Protein AF-A0A507QK54-F1 (afdb_monomer)

InterPro domains:
  IPR027417 P-loop containing nucleoside triphosphate hydrolase [G3DSA:3.40.50.300] (6-66)
  IPR027417 P-loop containing nucleoside triphosphate hydrolase [SSF52540] (8-54)

Sequence (138 aa):
MTATFAPQGREVSAEEASHWAAKSNIPVAVEVSALTGEGVEELFTRLARIILTKIELGEIDPDDPQSGIQYGDGGLYGHGTSDASSTRSGFGFDDDNAVQLQRRNSRRGTTNWKSGMREWEDVFGLSGSQQRRNRGCC

Structure (mmCIF, N/CA/C/O backbone):
data_AF-A0A507QK54-F1
#
_entry.id   AF-A0A507QK54-F1
#
loop_
_atom_site.group_PDB
_atom_site.id
_atom_site.type_symbol
_atom_site.label_atom_id
_atom_site.label_alt_id
_atom_site.label_comp_id
_atom_site.label_asym_id
_atom_site.label_entity_id
_atom_site.label_seq_id
_atom_site.pdbx_PDB_ins_code
_atom_site.Cartn_x
_atom_site.Cartn_y
_atom_site.Cartn_z
_atom_site.occupancy
_atom_site.B_iso_or_equiv
_atom_site.auth_seq_id
_atom_site.auth_comp_id
_atom_site.auth_asym_id
_atom_site.auth_atom_id
_atom_site.pdbx_PDB_model_num
ATOM 1 N N . MET A 1 1 ? 0.915 -10.214 24.232 1.00 54.84 1 MET A N 1
ATOM 2 C CA . MET A 1 1 ? 0.624 -9.225 23.174 1.00 54.84 1 MET A CA 1
ATOM 3 C C . MET A 1 1 ? 0.084 -7.980 23.848 1.00 54.84 1 MET A C 1
ATOM 5 O O . MET A 1 1 ? -0.857 -8.103 24.618 1.00 54.84 1 MET A O 1
ATOM 9 N N . THR A 1 2 ? 0.710 -6.824 23.643 1.00 67.69 2 THR A N 1
ATOM 10 C CA . THR A 1 2 ? 0.281 -5.546 24.232 1.00 67.69 2 THR A CA 1
ATOM 11 C C . THR A 1 2 ? -0.133 -4.615 23.101 1.00 67.69 2 THR A C 1
ATOM 13 O O . THR A 1 2 ? 0.717 -4.204 22.317 1.00 67.69 2 THR A O 1
ATOM 16 N N . ALA A 1 3 ? -1.427 -4.318 22.994 1.00 76.50 3 ALA A N 1
ATOM 17 C CA . ALA A 1 3 ? -1.926 -3.264 22.117 1.00 76.50 3 ALA A CA 1
ATOM 18 C C . ALA A 1 3 ? -1.968 -1.941 22.887 1.00 76.50 3 ALA A C 1
ATOM 20 O O . ALA A 1 3 ? -2.249 -1.927 24.088 1.00 76.50 3 ALA A O 1
ATOM 21 N N . THR A 1 4 ? -1.689 -0.835 22.207 1.00 76.75 4 THR A N 1
ATOM 22 C CA . THR A 1 4 ? -1.914 0.502 22.755 1.00 76.75 4 THR A CA 1
ATOM 23 C C . THR A 1 4 ? -3.407 0.822 22.691 1.00 76.75 4 THR A C 1
ATOM 25 O O . THR A 1 4 ? -4.071 0.556 21.691 1.00 76.75 4 THR A O 1
ATOM 28 N N . PHE A 1 5 ? -3.955 1.357 23.781 1.00 77.62 5 PHE A N 1
ATOM 29 C CA . PHE A 1 5 ? -5.353 1.777 23.861 1.00 77.62 5 PHE A CA 1
ATOM 30 C C . PHE A 1 5 ? -5.422 3.301 23.803 1.00 77.62 5 PHE A C 1
ATOM 32 O O . PHE A 1 5 ? -4.761 3.971 24.596 1.00 77.62 5 PHE A O 1
ATOM 39 N N . ALA A 1 6 ? -6.218 3.842 22.881 1.00 80.50 6 ALA A N 1
ATOM 40 C CA . ALA A 1 6 ? -6.479 5.273 22.797 1.00 80.50 6 ALA A CA 1
ATOM 41 C C . ALA A 1 6 ? -7.679 5.622 23.700 1.00 80.50 6 ALA A C 1
ATOM 43 O O . ALA A 1 6 ? -8.806 5.238 23.378 1.00 80.50 6 ALA A O 1
ATOM 44 N N . PRO A 1 7 ? -7.486 6.333 24.829 1.00 79.31 7 PRO A N 1
ATOM 45 C CA . PRO A 1 7 ? -8.561 6.605 25.787 1.00 79.31 7 PRO A CA 1
ATOM 46 C C . PRO A 1 7 ? -9.683 7.484 25.220 1.00 79.31 7 PRO A C 1
ATOM 48 O O . PRO A 1 7 ? -10.801 7.443 25.724 1.00 79.31 7 PRO A O 1
ATOM 51 N N . GLN A 1 8 ? -9.393 8.266 24.178 1.00 85.56 8 GLN A N 1
ATOM 52 C CA . GLN A 1 8 ? -10.330 9.179 23.514 1.00 85.56 8 GLN A CA 1
ATOM 53 C C . GLN A 1 8 ? -10.888 8.594 22.203 1.00 85.56 8 GLN A C 1
ATOM 55 O O . GLN A 1 8 ? -11.665 9.248 21.513 1.00 85.56 8 GLN A O 1
ATOM 60 N N . GLY A 1 9 ? -10.544 7.342 21.877 1.00 87.19 9 GLY A N 1
ATOM 61 C CA . GLY A 1 9 ? -10.961 6.687 20.642 1.00 87.19 9 GLY A CA 1
ATOM 62 C C . GLY A 1 9 ? -10.167 7.155 19.420 1.00 87.19 9 GLY A C 1
ATOM 63 O O . GLY A 1 9 ? -8.971 7.415 19.502 1.00 87.19 9 GLY A O 1
ATOM 64 N N . ARG A 1 10 ? -10.824 7.188 18.256 1.00 90.12 10 ARG A N 1
ATOM 65 C CA . ARG A 1 10 ? -10.209 7.568 16.978 1.00 90.12 10 ARG A CA 1
ATOM 66 C C . ARG A 1 10 ? -10.001 9.084 16.925 1.00 90.12 10 ARG A C 1
ATOM 68 O O . ARG A 1 10 ? -10.975 9.828 16.915 1.00 90.12 10 ARG A O 1
ATOM 75 N N . GLU A 1 11 ? -8.747 9.509 16.816 1.00 92.88 11 GLU A N 1
ATOM 76 C CA . GLU A 1 11 ? -8.374 10.929 16.714 1.00 92.88 11 GLU A CA 1
ATOM 77 C C . GLU A 1 11 ? -8.220 11.412 15.263 1.00 92.88 11 GLU A C 1
ATOM 79 O O . GLU A 1 11 ? -8.402 12.594 14.993 1.00 92.88 11 GLU A O 1
ATOM 84 N N . VAL A 1 12 ? -7.930 10.502 14.325 1.00 94.50 12 VAL A N 1
ATOM 85 C CA . VAL A 1 12 ? -7.703 10.818 12.904 1.00 94.50 12 VAL A CA 1
ATOM 86 C C . VAL A 1 12 ? -8.776 10.163 12.041 1.00 94.50 12 VAL A C 1
ATOM 88 O O . VAL A 1 12 ? -9.072 8.970 12.174 1.00 94.50 12 VAL A O 1
ATOM 91 N N . SER A 1 13 ? -9.371 10.946 11.144 1.00 94.75 13 SER A N 1
ATOM 92 C CA . SER A 1 13 ? -10.362 10.438 10.191 1.00 94.75 13 SER A CA 1
ATOM 93 C C . SER A 1 13 ? -9.698 9.764 8.984 1.00 94.75 13 SER A C 1
ATOM 95 O O . SER A 1 13 ? -8.594 10.127 8.574 1.00 94.75 13 SER A O 1
ATOM 97 N N . ALA A 1 14 ? -10.394 8.802 8.371 1.00 92.94 14 ALA A N 1
ATOM 98 C CA . ALA A 1 14 ? -9.909 8.139 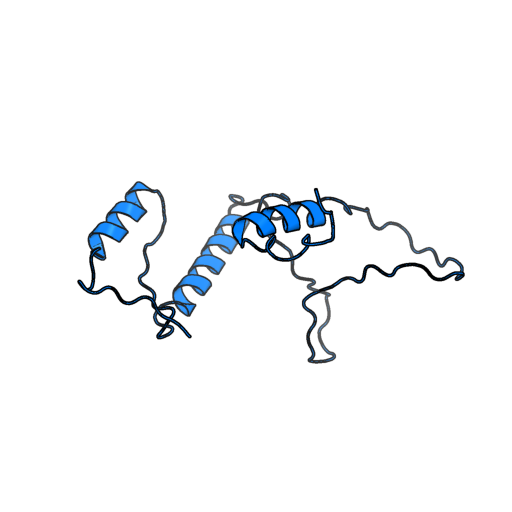7.158 1.00 92.94 14 ALA A CA 1
ATOM 99 C C . ALA A 1 14 ? -9.729 9.129 5.989 1.00 92.94 14 ALA A C 1
ATOM 101 O O . ALA A 1 14 ? -8.804 8.999 5.183 1.00 92.94 14 ALA A O 1
ATOM 102 N N . GLU A 1 15 ? -10.594 10.144 5.912 1.00 94.81 15 GLU A N 1
ATOM 103 C CA . GLU A 1 15 ? -10.538 11.203 4.900 1.00 94.81 15 GLU A CA 1
ATOM 104 C C . GLU A 1 15 ? -9.286 12.065 5.064 1.00 94.81 15 GLU A C 1
ATOM 106 O O . GLU A 1 15 ? -8.578 12.318 4.091 1.00 94.81 15 GLU A O 1
ATOM 111 N N . GLU A 1 16 ? -8.962 12.462 6.296 1.00 96.31 16 GLU A N 1
ATOM 112 C CA . GLU A 1 16 ? -7.752 13.226 6.605 1.00 96.31 16 GLU A CA 1
ATOM 113 C C . GLU A 1 16 ? -6.484 12.449 6.236 1.00 96.31 16 GLU A C 1
ATOM 115 O O . GLU A 1 16 ? -5.611 12.985 5.548 1.00 96.31 16 GLU A O 1
ATOM 120 N N . ALA A 1 17 ? -6.414 11.168 6.613 1.00 96.06 17 ALA A N 1
ATOM 121 C CA . ALA A 1 17 ? -5.299 10.296 6.252 1.00 96.06 17 ALA A CA 1
ATOM 122 C C . ALA A 1 17 ? -5.158 10.153 4.726 1.00 96.06 17 ALA A C 1
ATOM 124 O O . ALA A 1 17 ? -4.053 10.238 4.185 1.00 96.06 17 ALA A O 1
ATOM 125 N N . SER A 1 18 ? -6.279 10.010 4.014 1.00 94.88 18 SER A N 1
ATOM 126 C CA . SER A 1 18 ? -6.307 9.916 2.550 1.00 94.88 18 SER A CA 1
ATOM 127 C C . SER A 1 18 ? -5.869 11.221 1.879 1.00 94.88 18 SER A C 1
ATOM 129 O O . SER A 1 18 ? -5.085 11.207 0.928 1.00 94.88 18 SER A O 1
ATOM 131 N N . HIS A 1 19 ? -6.313 12.368 2.398 1.00 96.19 19 HIS A N 1
ATOM 132 C CA . HIS A 1 19 ? -5.887 13.683 1.924 1.00 96.19 19 HIS A CA 1
ATOM 133 C C . HIS A 1 19 ? -4.394 13.920 2.144 1.00 96.19 19 HIS A C 1
ATOM 135 O O . HIS A 1 19 ? -3.727 14.493 1.278 1.00 96.19 19 HIS A O 1
ATOM 141 N N . TRP A 1 20 ? -3.858 13.487 3.284 1.00 97.06 20 TRP A N 1
ATOM 142 C CA . TRP A 1 20 ? -2.428 13.562 3.552 1.00 97.06 20 TRP A CA 1
ATOM 143 C C . TRP A 1 20 ? -1.625 12.657 2.612 1.00 97.06 20 TRP A C 1
ATOM 145 O O . TRP A 1 20 ? -0.624 13.107 2.052 1.00 97.06 20 TRP A O 1
ATOM 155 N N . ALA A 1 21 ? -2.083 11.425 2.375 1.00 95.69 21 ALA A N 1
ATOM 156 C CA . ALA A 1 21 ? -1.426 10.496 1.458 1.00 95.69 21 ALA A CA 1
ATOM 157 C C . ALA A 1 21 ? -1.346 11.069 0.034 1.00 95.69 21 ALA A C 1
ATOM 159 O O . ALA A 1 21 ? -0.268 11.090 -0.560 1.00 95.69 21 ALA A O 1
ATOM 160 N N . ALA A 1 22 ? -2.447 11.640 -0.465 1.00 94.69 22 ALA A N 1
ATOM 161 C CA . ALA A 1 22 ? -2.483 12.287 -1.774 1.00 94.69 22 ALA A CA 1
ATOM 162 C C . ALA A 1 22 ? -1.494 13.464 -1.881 1.00 94.69 22 ALA A C 1
ATOM 164 O O . ALA A 1 22 ? -0.798 13.595 -2.885 1.00 94.69 22 ALA A O 1
ATOM 165 N N . LYS A 1 23 ? -1.388 14.301 -0.838 1.00 96.69 23 LYS A N 1
ATOM 166 C CA . LYS A 1 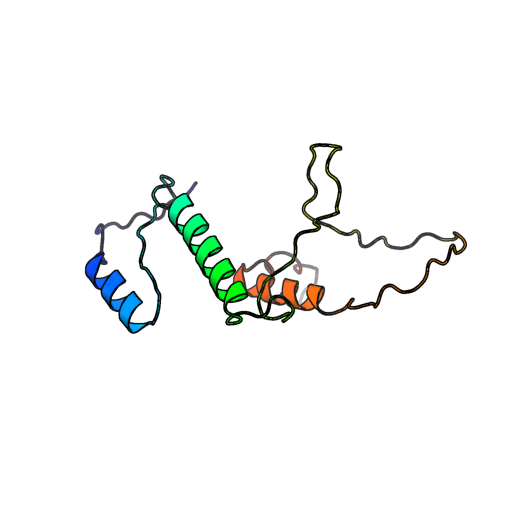23 ? -0.426 15.420 -0.794 1.00 96.69 23 LYS A CA 1
ATOM 167 C C . LYS A 1 23 ? 1.029 14.954 -0.720 1.00 96.69 23 LYS A C 1
ATOM 169 O O . LYS A 1 23 ? 1.902 15.615 -1.271 1.00 96.69 23 LYS A O 1
ATOM 174 N N . SER A 1 24 ? 1.278 13.833 -0.050 1.00 96.00 24 SER A N 1
ATOM 175 C CA . SER A 1 24 ? 2.614 13.258 0.148 1.00 96.00 24 SER A CA 1
ATOM 176 C C . SER A 1 24 ? 3.043 12.322 -0.984 1.00 96.00 24 SER A C 1
ATOM 178 O O . SER A 1 24 ? 4.064 11.649 -0.866 1.00 96.00 24 SER A O 1
ATOM 180 N N . ASN A 1 25 ? 2.275 12.261 -2.077 1.00 93.31 25 ASN A N 1
ATOM 181 C CA . ASN A 1 25 ? 2.544 11.386 -3.216 1.00 93.31 25 ASN A CA 1
ATOM 182 C C . ASN A 1 25 ? 2.579 9.889 -2.834 1.00 93.31 25 ASN A C 1
ATOM 184 O O . ASN A 1 25 ? 3.271 9.083 -3.462 1.00 93.31 25 ASN A O 1
ATOM 188 N N . ILE A 1 26 ? 1.825 9.523 -1.794 1.00 92.81 26 ILE A N 1
ATOM 189 C CA . ILE A 1 26 ? 1.631 8.147 -1.344 1.00 92.81 26 ILE A CA 1
ATOM 190 C C . ILE A 1 26 ? 0.421 7.589 -2.098 1.00 92.81 26 ILE A C 1
ATOM 192 O O . ILE A 1 26 ? -0.666 8.161 -1.999 1.00 92.81 26 ILE A O 1
ATOM 196 N N . PRO A 1 27 ? 0.566 6.472 -2.835 1.00 87.62 27 PRO A N 1
ATOM 197 C CA . PRO A 1 27 ? -0.491 5.985 -3.719 1.00 87.62 27 PRO A CA 1
ATOM 198 C C . PRO A 1 27 ? -1.813 5.672 -3.011 1.00 87.62 27 PRO A C 1
ATOM 200 O O . PRO A 1 27 ? -2.875 5.777 -3.621 1.00 87.62 27 PRO A O 1
ATOM 203 N N . VAL A 1 28 ? -1.753 5.201 -1.760 1.00 89.31 28 VAL A N 1
ATOM 204 C CA . VAL A 1 28 ? -2.903 4.640 -1.043 1.00 89.31 28 VAL A CA 1
ATOM 205 C C . VAL A 1 28 ? -2.707 4.776 0.468 1.00 89.31 28 VAL A C 1
ATOM 207 O O . VAL A 1 28 ? -1.650 4.412 0.978 1.00 89.31 28 VAL A O 1
ATOM 210 N N . ALA A 1 29 ? -3.748 5.214 1.180 1.00 93.69 29 ALA A N 1
ATOM 211 C CA . ALA A 1 29 ? -3.879 5.062 2.630 1.00 93.69 29 ALA A CA 1
ATOM 212 C C . ALA A 1 29 ? -4.802 3.870 2.945 1.00 93.69 29 ALA A C 1
ATOM 214 O O . ALA A 1 29 ? -5.865 3.743 2.337 1.00 93.69 29 ALA A O 1
ATOM 215 N N . VAL A 1 30 ? -4.397 2.994 3.869 1.00 93.31 30 VAL A N 1
ATOM 216 C CA . VAL A 1 30 ? -5.166 1.808 4.293 1.00 93.31 30 VAL A CA 1
ATOM 217 C C . VAL A 1 30 ? -5.191 1.757 5.817 1.00 93.31 30 VAL A C 1
ATOM 219 O O . VAL A 1 30 ? -4.154 1.942 6.454 1.00 93.31 30 VAL A O 1
ATOM 222 N N . GLU A 1 31 ? -6.359 1.501 6.401 1.00 94.25 31 GLU A N 1
ATOM 223 C CA . GLU A 1 31 ? -6.500 1.281 7.843 1.00 94.25 31 GLU A CA 1
ATOM 224 C C . GLU A 1 31 ? -6.245 -0.190 8.174 1.00 94.25 31 GLU A C 1
ATOM 226 O O . GLU A 1 31 ? -6.775 -1.081 7.514 1.00 94.25 31 GLU A O 1
ATOM 231 N N . VAL A 1 32 ? -5.416 -0.444 9.188 1.00 95.19 32 VAL A N 1
ATOM 232 C CA . VAL A 1 32 ? -5.021 -1.800 9.586 1.00 95.19 32 VAL A CA 1
ATOM 233 C C . VAL A 1 32 ? -5.038 -1.950 11.102 1.00 95.19 32 VAL A C 1
ATOM 235 O O . VAL A 1 32 ? -4.761 -1.004 11.839 1.00 95.19 32 VAL A O 1
ATOM 238 N N . SER A 1 33 ? -5.306 -3.163 11.577 1.00 92.81 33 SER A N 1
ATOM 239 C CA . SER A 1 33 ? -5.241 -3.514 12.994 1.00 92.81 33 SER A CA 1
ATOM 240 C C . SER A 1 33 ? -4.295 -4.688 13.189 1.00 92.81 33 SER A C 1
ATOM 242 O O . SER A 1 33 ? -4.615 -5.831 12.875 1.00 92.81 33 SER A O 1
ATOM 244 N N . ALA A 1 34 ? -3.128 -4.425 13.778 1.00 91.88 34 ALA A N 1
ATOM 245 C CA . ALA A 1 34 ? -2.180 -5.478 14.139 1.00 91.88 34 ALA A CA 1
ATOM 246 C C . ALA A 1 34 ? -2.698 -6.390 15.270 1.00 91.88 34 ALA A C 1
ATOM 248 O O . ALA A 1 34 ? -2.199 -7.498 15.443 1.00 91.88 34 ALA A O 1
ATOM 249 N N . LEU A 1 35 ? -3.693 -5.932 16.044 1.00 90.19 35 LEU A N 1
ATOM 250 C CA . LEU A 1 35 ? -4.304 -6.717 17.119 1.00 90.19 35 LEU A CA 1
ATOM 251 C C . LEU A 1 35 ? -5.278 -7.768 16.575 1.00 90.19 35 LEU A C 1
ATOM 253 O O . LEU A 1 35 ? -5.294 -8.894 17.063 1.00 90.19 35 LEU A O 1
ATOM 257 N N . THR A 1 36 ? -6.101 -7.390 15.594 1.00 91.94 36 THR A N 1
ATOM 258 C CA . THR A 1 36 ? -7.128 -8.273 15.011 1.00 91.94 36 THR A CA 1
ATOM 259 C C . THR A 1 36 ? -6.672 -8.936 13.712 1.00 91.94 36 THR A C 1
ATOM 261 O O . THR A 1 36 ? -7.276 -9.917 13.294 1.00 91.94 36 THR A O 1
ATOM 264 N N . GLY A 1 37 ? -5.614 -8.421 13.079 1.00 93.19 37 GLY A N 1
ATOM 265 C CA . GLY A 1 37 ? -5.139 -8.838 11.758 1.00 93.19 37 GLY A CA 1
ATOM 266 C C . GLY A 1 37 ? -5.872 -8.171 10.589 1.00 93.19 37 GLY A C 1
ATOM 267 O O . GLY A 1 37 ? -5.541 -8.434 9.435 1.00 93.19 37 GLY A O 1
ATOM 268 N N . GLU A 1 38 ? -6.847 -7.300 10.858 1.00 95.69 38 GLU A N 1
ATOM 269 C CA . GLU A 1 38 ? -7.632 -6.624 9.821 1.00 95.69 38 GLU A CA 1
ATOM 270 C C . GLU A 1 38 ? -6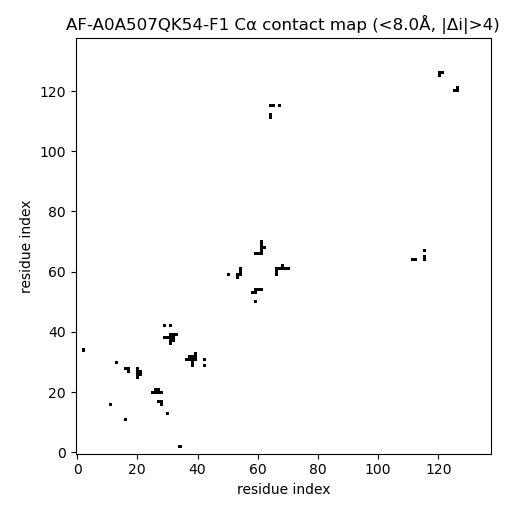.739 -5.753 8.925 1.00 95.69 38 GLU A C 1
ATOM 272 O O . GLU A 1 38 ? -5.924 -4.970 9.417 1.00 95.69 38 GLU A O 1
ATOM 277 N N . GLY A 1 39 ? -6.869 -5.921 7.605 1.00 93.50 39 GLY A N 1
ATOM 278 C CA . GLY A 1 39 ? -6.157 -5.135 6.589 1.00 93.50 39 GLY A CA 1
ATOM 279 C C . GLY A 1 39 ? -4.655 -5.424 6.448 1.00 93.50 39 GLY A C 1
ATOM 280 O O . GLY A 1 39 ? -4.032 -4.945 5.503 1.00 93.50 39 GLY A O 1
ATOM 281 N N . VAL A 1 40 ? -4.056 -6.227 7.335 1.00 96.19 40 VAL A N 1
ATOM 282 C CA . VAL A 1 40 ? -2.604 -6.484 7.338 1.00 96.19 40 VAL A CA 1
ATOM 283 C C . VAL A 1 40 ? -2.168 -7.233 6.076 1.00 96.19 40 VAL A C 1
ATOM 285 O O . VAL A 1 40 ? -1.254 -6.794 5.380 1.00 96.19 40 VAL A O 1
ATOM 288 N N . GLU A 1 41 ? -2.833 -8.341 5.745 1.00 95.50 41 GLU A N 1
ATOM 289 C CA . GLU A 1 41 ? -2.475 -9.150 4.572 1.00 95.50 41 GLU A CA 1
ATOM 290 C C . GLU A 1 41 ? -2.688 -8.391 3.255 1.00 95.50 41 GLU A C 1
ATOM 292 O O . GLU A 1 41 ? -1.848 -8.454 2.352 1.00 95.50 41 GLU A O 1
ATOM 297 N N . GLU A 1 42 ? -3.772 -7.616 3.164 1.00 93.75 42 GLU A N 1
ATOM 298 C CA . GLU A 1 42 ? -4.042 -6.762 2.008 1.00 93.75 42 GLU A CA 1
ATOM 299 C C . GLU A 1 42 ? -2.932 -5.722 1.821 1.00 93.75 42 GLU A C 1
ATOM 301 O O . GLU A 1 42 ? -2.406 -5.585 0.713 1.00 93.75 42 GLU A O 1
ATOM 306 N N . LEU A 1 43 ? -2.534 -5.032 2.897 1.00 95.25 43 LEU A N 1
ATOM 307 C CA . LEU A 1 43 ? -1.488 -4.011 2.865 1.00 95.25 43 LEU A CA 1
ATOM 308 C C . LEU A 1 43 ? -0.169 -4.576 2.323 1.00 95.25 43 LEU A C 1
ATOM 310 O O . LEU A 1 43 ? 0.398 -4.015 1.383 1.00 95.25 43 LEU A O 1
ATOM 314 N N . PHE A 1 44 ? 0.305 -5.696 2.877 1.00 95.50 44 PHE A N 1
ATOM 315 C CA . PHE A 1 44 ? 1.573 -6.298 2.455 1.00 95.50 44 PHE A CA 1
ATOM 316 C C . PHE A 1 44 ? 1.505 -6.865 1.035 1.00 95.50 44 PHE A C 1
ATOM 318 O O . PHE A 1 44 ? 2.427 -6.650 0.247 1.00 95.50 44 PHE A O 1
ATOM 325 N N . THR A 1 45 ? 0.400 -7.518 0.665 1.00 95.50 45 THR A N 1
ATOM 326 C CA . THR A 1 45 ? 0.200 -8.025 -0.702 1.00 95.50 45 THR A CA 1
ATOM 327 C C . THR A 1 45 ? 0.197 -6.885 -1.719 1.00 95.50 45 THR A C 1
ATOM 329 O O . THR A 1 45 ? 0.791 -6.987 -2.795 1.00 95.50 45 THR A O 1
ATOM 332 N N . ARG A 1 46 ? -0.455 -5.771 -1.383 1.00 94.25 46 ARG A N 1
ATOM 333 C CA . ARG A 1 46 ? -0.513 -4.582 -2.231 1.00 94.25 46 ARG A CA 1
ATOM 334 C C . ARG A 1 46 ? 0.855 -3.928 -2.380 1.00 94.25 46 ARG A C 1
ATOM 336 O O . ARG A 1 46 ? 1.245 -3.603 -3.498 1.00 94.25 46 ARG A O 1
ATOM 343 N N . LEU A 1 47 ? 1.588 -3.773 -1.281 1.00 95.00 47 LEU A N 1
ATOM 344 C CA . LEU A 1 47 ? 2.928 -3.193 -1.281 1.00 95.00 47 LEU A CA 1
ATOM 345 C C . LEU A 1 47 ? 3.907 -4.034 -2.112 1.00 95.00 47 LEU A C 1
ATOM 347 O O . LEU A 1 47 ? 4.629 -3.477 -2.934 1.00 95.00 47 LEU A O 1
ATOM 351 N N . ALA A 1 48 ? 3.859 -5.363 -1.984 1.00 95.00 48 ALA A N 1
ATOM 352 C CA . ALA A 1 48 ? 4.673 -6.270 -2.793 1.00 95.00 48 ALA A CA 1
ATOM 353 C C . ALA A 1 48 ? 4.417 -6.090 -4.300 1.00 95.00 48 ALA A C 1
ATOM 355 O O . ALA A 1 48 ? 5.359 -6.001 -5.085 1.00 95.00 48 ALA A O 1
ATOM 356 N N . ARG A 1 49 ? 3.146 -5.969 -4.706 1.00 95.25 49 ARG A N 1
ATOM 357 C CA . ARG A 1 49 ? 2.778 -5.721 -6.110 1.00 95.25 49 ARG A CA 1
ATOM 358 C C . ARG A 1 49 ? 3.274 -4.367 -6.611 1.00 95.25 49 ARG A C 1
ATOM 360 O O . ARG A 1 49 ? 3.782 -4.295 -7.721 1.00 95.25 49 ARG A O 1
ATOM 367 N N . ILE A 1 50 ? 3.161 -3.316 -5.798 1.00 95.38 50 ILE A N 1
ATOM 368 C CA . ILE A 1 50 ? 3.654 -1.979 -6.163 1.00 95.38 50 ILE A CA 1
ATOM 369 C C . ILE A 1 50 ? 5.167 -2.010 -6.382 1.00 95.38 50 ILE A C 1
ATOM 371 O O . ILE A 1 50 ? 5.637 -1.488 -7.387 1.00 95.38 50 ILE A O 1
ATOM 375 N N . ILE A 1 51 ? 5.924 -2.633 -5.474 1.00 94.50 51 ILE A N 1
ATOM 376 C CA . ILE A 1 51 ? 7.381 -2.758 -5.611 1.00 94.50 51 ILE A CA 1
ATOM 377 C C . ILE A 1 51 ? 7.734 -3.517 -6.891 1.00 94.50 51 ILE A C 1
ATOM 379 O O . ILE A 1 51 ? 8.573 -3.047 -7.652 1.00 94.50 51 ILE A O 1
ATOM 383 N N . LEU A 1 52 ? 7.059 -4.637 -7.169 1.00 94.31 52 LEU A N 1
ATOM 384 C CA . LEU A 1 52 ? 7.293 -5.404 -8.392 1.00 94.31 52 LEU A CA 1
ATOM 385 C C . LEU A 1 52 ? 7.061 -4.553 -9.647 1.00 94.31 52 LEU A C 1
ATOM 387 O O . LEU A 1 52 ? 7.933 -4.485 -10.507 1.00 94.31 52 LEU A O 1
ATOM 391 N N . THR A 1 53 ? 5.939 -3.836 -9.719 1.00 95.94 53 THR A N 1
ATOM 392 C CA . THR A 1 53 ? 5.650 -2.939 -10.846 1.00 95.94 53 THR A CA 1
ATOM 393 C C . THR A 1 53 ? 6.684 -1.820 -10.969 1.00 95.94 53 THR A C 1
ATOM 395 O O . THR A 1 53 ? 7.082 -1.472 -12.076 1.00 95.94 53 THR A O 1
ATOM 398 N N . LYS A 1 54 ? 7.168 -1.265 -9.854 1.00 95.31 54 LYS A N 1
ATOM 399 C CA . LYS A 1 54 ? 8.231 -0.253 -9.884 1.00 95.31 54 LYS A CA 1
ATOM 400 C C . LYS A 1 54 ? 9.553 -0.792 -10.427 1.00 95.31 54 LYS A C 1
ATOM 402 O O . LYS A 1 54 ? 10.245 -0.064 -11.131 1.00 95.31 54 LYS A O 1
ATOM 407 N N . ILE A 1 55 ? 9.883 -2.051 -10.145 1.00 95.31 55 ILE A N 1
ATOM 408 C CA . ILE A 1 55 ? 11.042 -2.726 -10.744 1.00 95.31 55 ILE A CA 1
ATOM 409 C C . ILE A 1 55 ? 10.821 -2.911 -12.252 1.00 95.31 55 ILE A C 1
ATOM 411 O O . ILE A 1 55 ? 11.687 -2.562 -13.046 1.00 95.31 55 ILE A O 1
ATOM 415 N N . GLU A 1 56 ? 9.648 -3.399 -12.665 1.00 95.44 56 GLU A N 1
ATOM 416 C CA . GLU A 1 56 ? 9.310 -3.626 -14.081 1.00 95.44 56 GLU A CA 1
ATOM 417 C C . GLU A 1 56 ? 9.339 -2.337 -14.918 1.00 95.44 56 GLU A C 1
ATOM 419 O O . GLU A 1 56 ? 9.735 -2.359 -16.083 1.00 95.44 56 GLU A O 1
ATOM 424 N N . LEU A 1 57 ? 8.945 -1.210 -14.321 1.00 96.62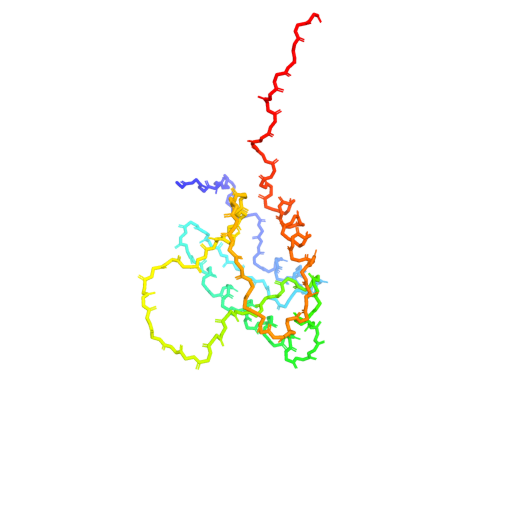 57 LEU A N 1
ATOM 425 C CA . LEU A 1 57 ? 9.008 0.116 -14.940 1.00 96.62 57 LEU A CA 1
ATOM 426 C C . LEU A 1 57 ? 10.413 0.744 -14.898 1.00 96.62 57 LEU A C 1
ATOM 428 O O . LEU A 1 57 ? 10.624 1.787 -15.515 1.00 96.62 57 LEU A O 1
ATOM 432 N N . GLY A 1 58 ? 11.364 0.134 -14.183 1.00 95.12 58 GLY A N 1
ATOM 433 C CA . GLY A 1 58 ? 12.711 0.670 -13.980 1.00 95.12 58 GLY A CA 1
ATOM 434 C C . GLY A 1 58 ? 12.778 1.858 -13.013 1.00 95.12 58 GLY A C 1
ATOM 435 O O . GLY A 1 58 ? 13.783 2.561 -12.985 1.00 95.12 58 GLY A O 1
ATOM 436 N N . GLU A 1 59 ? 11.726 2.102 -12.222 1.00 94.94 59 GLU A N 1
ATOM 437 C CA . GLU A 1 59 ? 11.743 3.110 -11.151 1.00 94.94 59 GLU A CA 1
ATOM 438 C C . GLU A 1 59 ? 12.629 2.686 -9.973 1.00 94.94 59 GLU A C 1
ATOM 440 O O . GLU A 1 59 ? 13.108 3.538 -9.225 1.00 94.94 59 GLU A O 1
ATOM 445 N N . ILE A 1 60 ? 12.818 1.377 -9.787 1.00 93.56 60 ILE A N 1
ATOM 446 C CA . ILE A 1 60 ? 13.716 0.805 -8.785 1.00 93.56 60 ILE A CA 1
ATOM 447 C C . ILE A 1 60 ? 14.680 -0.153 -9.484 1.00 93.56 60 ILE A C 1
ATOM 449 O O . ILE A 1 60 ? 14.240 -1.070 -10.176 1.00 93.56 60 ILE A O 1
ATOM 453 N N . ASP A 1 61 ? 15.980 0.044 -9.265 1.00 92.94 61 ASP A N 1
ATOM 454 C CA . ASP A 1 61 ? 17.027 -0.862 -9.735 1.00 92.94 61 ASP A CA 1
ATOM 455 C C . ASP A 1 61 ? 17.272 -1.970 -8.691 1.00 92.94 61 ASP A C 1
ATOM 457 O O . ASP A 1 61 ? 17.742 -1.669 -7.591 1.00 92.94 61 ASP A O 1
ATOM 461 N N . PRO A 1 62 ? 16.960 -3.243 -8.991 1.00 91.75 62 PRO A N 1
ATOM 462 C CA . PRO A 1 62 ? 17.205 -4.352 -8.071 1.00 91.75 62 PRO A CA 1
ATOM 463 C C . PRO A 1 62 ? 18.697 -4.642 -7.841 1.00 91.75 62 PRO A C 1
ATOM 465 O O . PRO A 1 62 ? 19.031 -5.323 -6.871 1.00 91.75 62 PRO A O 1
ATOM 468 N N . ASP A 1 63 ? 19.590 -4.141 -8.699 1.00 91.31 63 ASP A N 1
ATOM 469 C CA . ASP A 1 63 ? 21.037 -4.311 -8.555 1.00 91.31 63 ASP A CA 1
ATOM 470 C C . ASP A 1 63 ? 21.681 -3.184 -7.720 1.00 91.31 63 ASP A C 1
ATOM 472 O O . ASP A 1 63 ? 22.833 -3.321 -7.290 1.00 91.31 63 ASP A O 1
ATOM 476 N N . ASP A 1 64 ? 20.954 -2.092 -7.439 1.00 92.12 64 ASP A N 1
ATOM 477 C CA . ASP A 1 64 ? 21.407 -1.025 -6.543 1.00 92.12 64 ASP A CA 1
ATOM 478 C C . ASP A 1 64 ? 21.418 -1.528 -5.084 1.00 92.12 64 ASP A C 1
ATOM 480 O O . ASP A 1 64 ? 20.359 -1.857 -4.538 1.00 92.12 64 ASP A O 1
ATOM 484 N N . PRO A 1 65 ? 22.578 -1.546 -4.392 1.00 86.94 65 PRO A N 1
ATOM 485 C CA . PRO A 1 65 ? 22.665 -1.950 -2.990 1.00 86.94 65 PRO A CA 1
ATOM 486 C C . PRO A 1 65 ? 21.821 -1.110 -2.025 1.00 86.94 65 PRO A C 1
ATOM 488 O O . PRO A 1 65 ? 21.616 -1.536 -0.893 1.00 86.94 65 PRO A O 1
ATOM 491 N N . GLN A 1 66 ? 21.384 0.086 -2.422 1.00 89.81 66 GLN A N 1
ATOM 492 C CA . GLN A 1 66 ? 20.531 0.962 -1.613 1.00 89.81 66 GLN A CA 1
ATOM 493 C C . GLN A 1 66 ? 19.031 0.763 -1.887 1.00 89.81 66 GLN A C 1
ATOM 495 O O . GLN A 1 66 ? 18.204 1.345 -1.190 1.00 89.81 66 GLN A O 1
ATOM 500 N N . SER A 1 67 ? 18.659 -0.092 -2.848 1.00 90.50 67 SER A N 1
ATOM 501 C CA . SER A 1 67 ? 17.255 -0.383 -3.177 1.00 90.50 67 SER A CA 1
ATOM 502 C C . SER A 1 67 ? 16.534 -1.245 -2.132 1.00 90.50 67 SER A C 1
ATOM 504 O O . SER A 1 67 ? 15.304 -1.271 -2.093 1.00 90.50 67 SER A O 1
ATOM 506 N N . GLY A 1 68 ? 17.279 -1.977 -1.294 1.00 90.50 68 GLY A N 1
ATOM 507 C CA . GLY A 1 68 ? 16.724 -2.932 -0.329 1.00 90.50 68 GLY A CA 1
ATOM 508 C C . GLY A 1 68 ? 16.145 -4.211 -0.953 1.00 90.50 68 GLY A C 1
ATOM 509 O O . GLY A 1 68 ? 15.495 -4.984 -0.247 1.00 90.50 68 GLY A O 1
ATOM 510 N N . ILE A 1 69 ? 16.366 -4.460 -2.248 1.00 90.81 69 ILE A N 1
ATOM 511 C CA . ILE A 1 69 ? 15.884 -5.653 -2.956 1.00 90.81 69 ILE A CA 1
ATOM 512 C C . ILE A 1 69 ? 16.939 -6.761 -2.915 1.00 90.81 69 ILE A C 1
ATOM 514 O O . ILE A 1 69 ? 18.138 -6.521 -3.030 1.00 90.81 69 ILE A O 1
ATOM 518 N N . GLN A 1 70 ? 16.484 -8.004 -2.755 1.00 87.75 70 GLN A N 1
ATOM 519 C CA . GLN A 1 70 ? 17.321 -9.191 -2.895 1.00 87.75 70 GLN A CA 1
ATOM 520 C C . GLN A 1 70 ? 16.627 -10.192 -3.808 1.00 87.75 70 GLN A C 1
ATOM 522 O O . GLN A 1 70 ? 15.455 -10.521 -3.609 1.00 87.75 70 GLN A O 1
ATOM 527 N N . TYR A 1 71 ? 17.367 -10.719 -4.779 1.00 85.25 71 TYR A N 1
ATOM 528 C CA . TYR A 1 71 ? 16.928 -11.903 -5.500 1.00 85.25 71 TYR A CA 1
ATOM 529 C C . TYR A 1 71 ? 16.940 -13.084 -4.531 1.00 85.25 71 TYR A C 1
ATOM 531 O O . TYR A 1 71 ? 17.948 -13.348 -3.873 1.00 85.25 71 TYR A O 1
ATOM 539 N N . GLY A 1 72 ? 15.817 -13.794 -4.429 1.00 78.81 72 GLY A N 1
ATOM 540 C CA . GLY A 1 72 ? 15.808 -15.084 -3.747 1.00 78.81 72 GLY A CA 1
ATOM 541 C C . GLY A 1 72 ? 16.807 -16.035 -4.412 1.00 78.81 72 GLY A C 1
ATOM 542 O O . GLY A 1 72 ? 17.062 -15.922 -5.613 1.00 78.81 72 GLY A O 1
ATOM 543 N N . ASP A 1 73 ? 17.354 -16.982 -3.648 1.00 64.12 73 ASP A N 1
ATOM 544 C CA . ASP A 1 73 ? 18.120 -18.110 -4.193 1.00 64.12 73 ASP A CA 1
ATOM 545 C C . ASP A 1 73 ? 17.170 -19.034 -4.973 1.00 64.12 73 ASP A C 1
ATOM 547 O O . ASP A 1 73 ? 16.729 -20.083 -4.510 1.00 64.12 73 ASP A O 1
ATOM 551 N N . GLY A 1 74 ? 16.758 -18.580 -6.155 1.00 55.19 74 GLY A N 1
ATOM 552 C CA . GLY A 1 74 ? 15.972 -19.328 -7.123 1.00 55.19 74 GLY A CA 1
ATOM 553 C C . GLY A 1 74 ? 16.859 -20.316 -7.869 1.00 55.19 74 GLY A C 1
ATOM 554 O O . GLY A 1 74 ? 16.977 -20.245 -9.091 1.00 55.19 74 GLY A O 1
ATOM 555 N N . GLY A 1 75 ? 17.516 -21.215 -7.134 1.00 44.25 75 GLY A N 1
ATOM 556 C CA . GLY A 1 75 ? 18.192 -22.372 -7.700 1.00 44.25 75 GLY A CA 1
ATOM 557 C C . GLY A 1 75 ? 17.209 -23.203 -8.531 1.00 44.25 75 GLY A C 1
ATOM 558 O O . GLY A 1 75 ? 16.147 -23.601 -8.063 1.00 44.25 75 GLY A O 1
ATOM 559 N N . LEU A 1 76 ? 17.585 -23.445 -9.784 1.00 47.38 76 LEU A N 1
ATOM 560 C CA . LEU A 1 76 ? 16.788 -23.903 -10.929 1.00 47.38 76 LEU A CA 1
ATOM 561 C C . LEU A 1 76 ? 16.004 -25.233 -10.787 1.00 47.38 76 LEU A C 1
ATOM 563 O O . LEU A 1 76 ? 15.345 -25.629 -11.742 1.00 47.38 76 LEU A O 1
ATOM 567 N N . TYR A 1 77 ? 16.011 -25.940 -9.655 1.00 43.62 77 TYR A N 1
ATOM 568 C CA . TYR A 1 77 ? 15.318 -27.230 -9.533 1.00 43.62 77 TYR A CA 1
ATOM 569 C C . TYR A 1 77 ? 14.821 -27.456 -8.106 1.00 43.62 77 TYR A C 1
ATOM 571 O O . TYR A 1 77 ? 15.602 -27.454 -7.159 1.00 43.62 77 TYR A O 1
ATOM 579 N N . GLY A 1 78 ? 13.512 -27.659 -7.960 1.00 50.78 78 GLY A N 1
ATOM 580 C CA . GLY A 1 78 ? 12.904 -28.006 -6.683 1.00 50.78 78 GLY A CA 1
ATOM 581 C C . GLY A 1 78 ? 13.319 -29.382 -6.151 1.00 50.78 78 GLY A C 1
ATOM 582 O O . GLY A 1 78 ? 13.947 -30.182 -6.841 1.00 50.78 78 GLY A O 1
ATOM 583 N N . HIS A 1 79 ? 12.802 -29.657 -4.952 1.00 43.28 79 HIS A N 1
ATOM 584 C CA . HIS A 1 79 ? 12.745 -30.948 -4.262 1.00 43.28 79 HIS A CA 1
ATOM 585 C C . HIS A 1 79 ? 13.900 -31.255 -3.300 1.00 43.28 79 HIS A C 1
ATOM 587 O O . HIS A 1 79 ? 14.958 -31.738 -3.689 1.00 43.28 79 HIS A O 1
ATOM 593 N N . GLY A 1 80 ? 13.622 -31.085 -2.007 1.00 43.22 80 GLY A N 1
ATOM 594 C CA . GLY A 1 80 ? 14.392 -31.728 -0.948 1.00 43.22 80 GLY A CA 1
ATOM 595 C C . GLY A 1 80 ? 14.466 -30.899 0.323 1.00 43.22 80 GLY A C 1
ATOM 596 O O . GLY A 1 80 ? 15.229 -29.953 0.381 1.00 43.22 80 GLY A O 1
ATOM 597 N N . THR A 1 81 ? 13.705 -31.338 1.323 1.00 42.22 81 THR A N 1
ATOM 598 C CA . THR A 1 81 ? 13.792 -30.991 2.752 1.00 42.22 81 THR A CA 1
ATOM 599 C C . THR A 1 81 ? 13.216 -29.638 3.186 1.00 42.22 81 THR A C 1
ATOM 601 O O . THR A 1 81 ? 13.779 -28.553 3.093 1.00 42.22 81 THR A O 1
ATOM 604 N N . SER A 1 82 ? 12.000 -29.768 3.697 1.00 53.41 82 SER A N 1
ATOM 605 C CA . SER A 1 82 ? 11.329 -28.880 4.623 1.00 53.41 82 SER A CA 1
ATOM 606 C C . SER A 1 82 ? 12.102 -28.770 5.941 1.00 53.41 82 SER A C 1
ATOM 608 O O . SER A 1 82 ? 11.885 -29.591 6.828 1.00 53.41 82 SER A O 1
ATOM 610 N N . ASP A 1 83 ? 12.938 -27.746 6.084 1.00 50.09 83 ASP A N 1
ATOM 611 C CA . ASP A 1 83 ? 13.378 -27.207 7.374 1.00 50.09 83 ASP A CA 1
ATOM 612 C C . ASP A 1 83 ? 14.266 -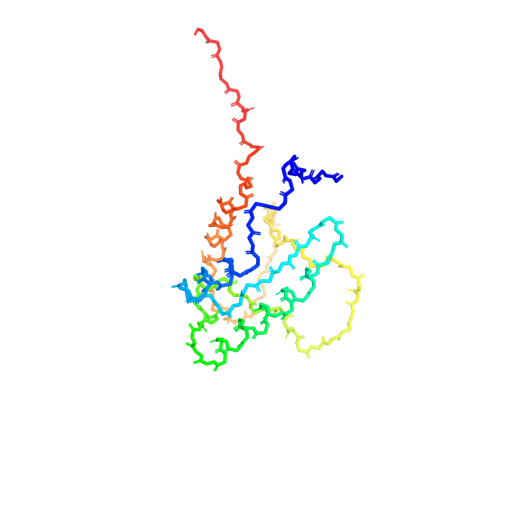25.967 7.183 1.00 50.09 83 ASP A C 1
ATOM 614 O O . ASP A 1 83 ? 15.400 -26.038 6.735 1.00 50.09 83 ASP A O 1
ATOM 618 N N . ALA A 1 84 ? 13.709 -24.805 7.536 1.00 52.50 84 ALA A N 1
ATOM 619 C CA . ALA A 1 84 ? 14.427 -23.628 8.028 1.00 52.50 84 ALA A CA 1
ATOM 620 C C . ALA A 1 84 ? 15.784 -23.288 7.369 1.00 52.50 84 ALA A C 1
ATOM 622 O O . ALA A 1 84 ? 16.834 -23.430 7.988 1.00 52.50 84 ALA A O 1
ATOM 623 N N . SER A 1 85 ? 15.765 -22.694 6.173 1.00 50.97 85 SER A N 1
ATOM 624 C CA . SER A 1 85 ? 16.902 -21.889 5.704 1.00 50.97 85 SER A CA 1
ATOM 625 C C . SER A 1 85 ? 16.489 -20.431 5.573 1.00 50.97 85 SER A C 1
ATOM 627 O O . SER A 1 85 ? 16.263 -19.887 4.495 1.00 50.97 85 SER A O 1
ATOM 629 N N . SER A 1 86 ? 16.368 -19.786 6.726 1.00 53.25 86 SER A N 1
ATOM 630 C CA . SER A 1 86 ? 16.721 -18.383 6.834 1.00 53.25 86 SER A CA 1
ATOM 631 C C . SER A 1 86 ? 17.665 -18.237 8.019 1.00 53.25 86 SER A C 1
ATOM 633 O O . SER A 1 86 ? 17.483 -18.835 9.077 1.00 53.25 86 SER A O 1
ATOM 635 N N . THR A 1 87 ? 18.675 -17.402 7.808 1.00 50.88 87 THR A N 1
ATOM 636 C CA . THR A 1 87 ? 19.691 -16.948 8.760 1.00 50.88 87 THR A CA 1
ATOM 637 C C . THR A 1 87 ? 20.933 -17.833 8.932 1.00 50.88 87 THR A C 1
ATOM 639 O O . THR A 1 87 ? 20.901 -18.961 9.409 1.00 50.88 87 THR A O 1
ATOM 642 N N . ARG A 1 88 ? 22.069 -17.178 8.646 1.00 43.00 88 ARG A N 1
ATOM 643 C CA . ARG A 1 88 ? 23.445 -17.480 9.069 1.00 43.00 88 ARG A CA 1
ATOM 644 C C . ARG A 1 88 ? 24.284 -18.322 8.099 1.00 43.00 88 ARG A C 1
ATOM 646 O O . ARG A 1 88 ? 24.570 -19.490 8.326 1.00 43.00 88 ARG A O 1
ATOM 653 N N . SER A 1 89 ? 24.859 -17.653 7.097 1.00 43.75 89 SER A N 1
ATOM 654 C CA . SER A 1 89 ? 26.166 -18.073 6.581 1.00 43.75 89 SER A CA 1
ATOM 655 C C . SER A 1 89 ? 27.178 -17.974 7.731 1.00 43.75 89 SER A C 1
ATOM 657 O O . SER A 1 89 ? 27.465 -16.877 8.227 1.00 43.75 89 SER A O 1
ATOM 659 N N . GLY A 1 90 ? 27.646 -19.124 8.207 1.00 42.97 90 GLY A N 1
ATOM 660 C CA . GLY A 1 90 ? 28.574 -19.236 9.322 1.00 42.97 90 GLY A CA 1
ATOM 661 C C . GLY A 1 90 ? 29.862 -18.446 9.090 1.00 42.97 90 GLY A C 1
ATOM 662 O O . GLY A 1 90 ? 30.545 -18.616 8.084 1.00 42.97 90 GLY A O 1
ATOM 663 N N . PHE A 1 91 ? 30.217 -17.610 10.065 1.00 44.31 91 PHE A N 1
ATOM 664 C CA . PHE A 1 91 ? 31.616 -17.292 10.330 1.00 44.31 91 PHE A CA 1
ATOM 665 C C . PHE A 1 91 ? 32.225 -18.533 10.989 1.00 44.31 91 PHE A C 1
ATOM 667 O O . PHE A 1 91 ? 32.142 -18.695 12.205 1.00 44.31 91 PHE A O 1
ATOM 674 N N . GLY A 1 92 ? 32.751 -19.444 10.170 1.00 41.94 92 GLY A N 1
ATOM 675 C CA . GLY A 1 92 ? 33.660 -20.481 10.640 1.00 41.94 92 GLY A CA 1
ATOM 676 C C . GLY A 1 92 ? 34.976 -19.813 11.018 1.00 41.94 92 GLY A C 1
ATOM 677 O O . GLY A 1 92 ? 35.699 -19.348 10.140 1.00 41.94 92 GLY A O 1
ATOM 678 N N . PHE A 1 93 ? 35.225 -19.698 12.318 1.00 44.09 93 PHE A N 1
ATOM 679 C CA . PHE A 1 93 ? 36.561 -19.478 12.851 1.00 44.09 93 PHE A CA 1
ATOM 680 C C . PHE A 1 93 ? 37.328 -20.802 12.736 1.00 44.09 93 PHE A C 1
ATOM 682 O O . PHE A 1 93 ? 36.842 -21.825 13.209 1.00 44.09 93 PHE A O 1
ATOM 689 N N . ASP A 1 94 ? 38.445 -20.726 12.016 1.00 45.19 94 ASP A N 1
ATOM 690 C CA . ASP A 1 94 ? 39.690 -21.499 12.101 1.00 45.19 94 ASP A CA 1
ATOM 691 C C . ASP A 1 94 ? 39.609 -22.988 12.504 1.00 45.19 94 ASP A C 1
ATOM 693 O O . ASP A 1 94 ? 39.411 -23.310 13.672 1.00 45.19 94 ASP A O 1
ATOM 697 N N . ASP A 1 95 ? 39.906 -23.891 11.560 1.00 39.66 95 ASP A N 1
ATOM 698 C CA . ASP A 1 95 ? 40.758 -25.054 11.846 1.00 39.66 95 ASP A CA 1
ATOM 699 C C . ASP A 1 95 ? 41.487 -25.518 10.572 1.00 39.66 95 ASP A C 1
ATOM 701 O O . ASP A 1 95 ? 41.010 -25.360 9.445 1.00 39.66 95 ASP A O 1
ATOM 705 N N . ASP A 1 96 ? 42.695 -26.009 10.793 1.00 46.34 96 ASP A N 1
ATOM 706 C CA . ASP A 1 96 ? 43.773 -26.273 9.853 1.00 46.34 96 ASP A CA 1
ATOM 707 C C . ASP A 1 96 ? 43.441 -27.304 8.744 1.00 46.34 96 ASP A C 1
ATOM 709 O O . ASP A 1 96 ? 42.781 -28.316 8.961 1.00 46.34 96 ASP A O 1
ATOM 713 N N . ASN A 1 97 ? 44.048 -27.098 7.567 1.00 51.91 97 ASN A N 1
ATOM 714 C CA . ASN A 1 97 ? 44.410 -28.138 6.590 1.00 51.91 97 ASN A CA 1
ATOM 715 C C . ASN A 1 97 ? 43.296 -28.875 5.798 1.00 51.91 97 ASN A C 1
ATOM 717 O O . ASN A 1 97 ? 42.933 -30.011 6.100 1.00 51.91 97 ASN A O 1
ATOM 721 N N . ALA A 1 98 ? 42.905 -28.324 4.638 1.00 37.03 98 ALA A N 1
ATOM 722 C CA . ALA A 1 98 ? 42.506 -29.148 3.489 1.00 37.03 98 ALA A CA 1
ATOM 723 C C . ALA A 1 98 ? 42.782 -28.453 2.142 1.00 37.03 98 ALA A C 1
ATOM 725 O O . ALA A 1 98 ? 42.400 -27.313 1.882 1.00 37.03 98 ALA A O 1
ATOM 726 N N . VAL A 1 99 ? 43.482 -29.192 1.290 1.00 43.16 99 VAL A N 1
ATOM 727 C CA . VAL A 1 99 ? 43.959 -28.861 -0.055 1.00 43.16 99 VAL A CA 1
ATOM 728 C C . VAL A 1 99 ? 42.858 -28.482 -1.058 1.00 43.16 99 VAL A C 1
ATOM 730 O O . VAL A 1 99 ? 41.734 -28.974 -1.036 1.00 43.16 99 VAL A O 1
ATOM 733 N N . GLN A 1 100 ? 43.252 -27.599 -1.976 1.00 45.62 100 GLN A N 1
ATOM 734 C CA . GLN A 1 100 ? 42.469 -26.942 -3.021 1.00 45.62 100 GLN A CA 1
ATOM 735 C C . GLN A 1 100 ? 41.824 -27.905 -4.035 1.00 45.62 100 GLN A C 1
ATOM 737 O O . GLN A 1 100 ? 42.504 -28.730 -4.640 1.00 45.62 100 GLN A O 1
ATOM 742 N N . LEU A 1 101 ? 40.552 -27.661 -4.366 1.00 42.41 101 LEU A N 1
ATOM 743 C CA . LEU A 1 101 ? 39.977 -27.990 -5.674 1.00 42.41 101 LEU A CA 1
ATOM 744 C C . LEU A 1 101 ? 39.421 -26.706 -6.300 1.00 42.41 101 LEU A C 1
ATOM 746 O O . LEU A 1 101 ? 38.337 -26.230 -5.973 1.00 42.41 101 LEU A O 1
ATOM 750 N N . GLN A 1 102 ? 40.212 -26.119 -7.200 1.00 47.00 102 GLN A N 1
ATOM 751 C CA . GLN A 1 102 ? 39.820 -24.976 -8.020 1.00 47.00 102 GLN A CA 1
ATOM 752 C C . GLN A 1 102 ? 38.653 -25.341 -8.954 1.00 47.00 102 GLN A C 1
ATOM 754 O O . GLN A 1 102 ? 38.807 -26.155 -9.865 1.00 47.00 102 GLN A O 1
ATOM 759 N N . ARG A 1 103 ? 37.532 -24.621 -8.834 1.00 39.66 103 ARG A N 1
ATOM 760 C CA . ARG A 1 103 ? 36.671 -24.278 -9.977 1.00 39.66 103 ARG A CA 1
ATOM 761 C C . ARG A 1 103 ? 36.518 -22.759 -10.064 1.00 39.66 103 ARG A C 1
ATOM 763 O O . ARG A 1 103 ? 36.373 -22.066 -9.065 1.00 39.66 103 ARG A O 1
ATOM 770 N N . ARG A 1 104 ? 36.701 -22.260 -11.287 1.00 38.31 104 ARG A N 1
ATOM 771 C CA . ARG A 1 104 ? 37.064 -20.882 -11.644 1.00 38.31 104 ARG A CA 1
ATOM 772 C C . ARG A 1 104 ? 35.867 -19.922 -11.599 1.00 38.31 104 ARG A C 1
ATOM 774 O O . ARG A 1 104 ? 34.786 -20.260 -12.060 1.00 38.31 104 ARG A O 1
ATOM 781 N N . ASN A 1 105 ? 36.172 -18.703 -11.149 1.00 35.88 105 ASN A N 1
ATOM 782 C CA . ASN A 1 105 ? 35.468 -17.426 -11.317 1.00 35.88 105 ASN A CA 1
ATOM 783 C C . ASN A 1 105 ? 34.046 -17.279 -10.754 1.00 35.88 105 ASN A C 1
ATOM 785 O O . ASN A 1 105 ? 33.089 -17.039 -11.481 1.00 35.88 105 ASN A O 1
ATOM 789 N N . SER A 1 106 ? 33.967 -17.210 -9.424 1.00 38.09 106 SER A N 1
ATOM 790 C CA . SER A 1 106 ? 33.024 -16.301 -8.768 1.00 38.09 106 SER A CA 1
ATOM 791 C C . SER A 1 106 ? 33.581 -14.874 -8.869 1.00 38.09 106 SER A C 1
ATOM 793 O O . SER A 1 106 ? 34.645 -14.575 -8.314 1.00 38.09 106 SER A O 1
ATOM 795 N N . ARG A 1 107 ? 32.908 -13.987 -9.617 1.00 38.16 107 ARG A N 1
ATOM 796 C CA . ARG A 1 107 ? 33.133 -12.540 -9.492 1.00 38.16 107 ARG A CA 1
ATOM 797 C C . ARG 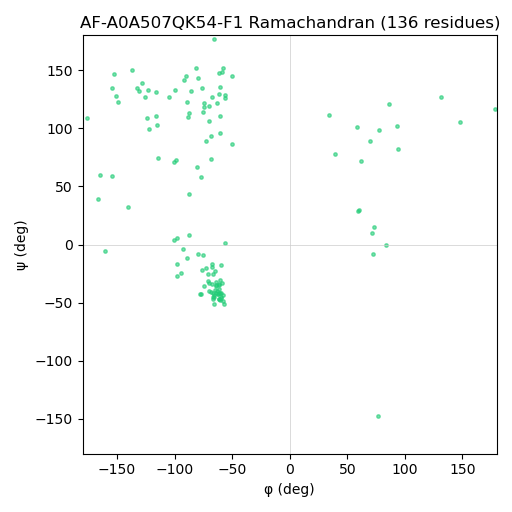A 1 107 ? 32.599 -12.125 -8.125 1.00 38.16 107 ARG A C 1
ATOM 799 O O . ARG A 1 107 ? 31.422 -11.867 -7.927 1.00 38.16 107 ARG A O 1
ATOM 806 N N . ARG A 1 108 ? 33.538 -12.136 -7.189 1.00 44.28 108 ARG A N 1
ATOM 807 C CA . ARG A 1 108 ? 33.498 -11.673 -5.808 1.00 44.28 108 ARG A CA 1
ATOM 808 C C . ARG A 1 108 ? 32.948 -10.243 -5.712 1.00 44.28 108 ARG A C 1
ATOM 810 O O . ARG A 1 108 ? 33.713 -9.290 -5.658 1.00 44.28 108 ARG A O 1
ATOM 817 N N . GLY A 1 109 ? 31.627 -10.110 -5.643 1.00 45.28 109 GLY A N 1
ATOM 818 C CA . GLY A 1 109 ? 30.926 -8.934 -5.115 1.00 45.28 109 GLY A CA 1
ATOM 819 C C . GLY A 1 109 ? 30.723 -9.051 -3.603 1.00 45.28 109 GLY A C 1
ATOM 820 O O . GLY A 1 109 ? 29.630 -8.845 -3.093 1.00 45.28 109 GLY A O 1
ATOM 821 N N . THR A 1 110 ? 31.747 -9.485 -2.870 1.00 52.62 110 THR A N 1
ATOM 822 C CA . THR A 1 110 ? 31.639 -9.791 -1.438 1.00 52.62 110 THR A CA 1
ATOM 823 C C . THR A 1 110 ? 32.160 -8.623 -0.614 1.00 52.62 110 THR A C 1
ATOM 825 O O . THR A 1 110 ? 33.232 -8.731 -0.029 1.00 52.62 110 THR A O 1
ATOM 828 N N . THR A 1 111 ? 31.405 -7.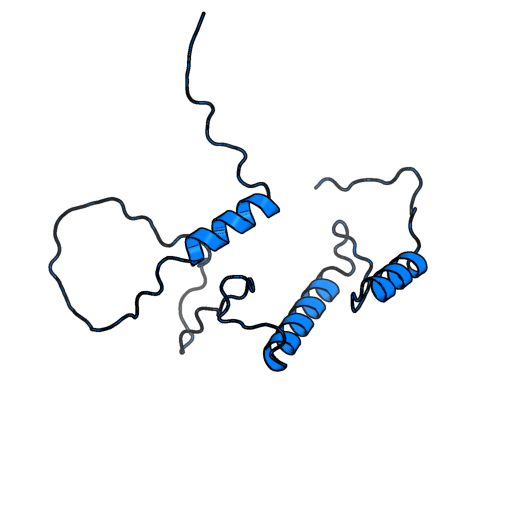518 -0.557 1.00 51.22 111 THR A N 1
ATOM 829 C CA . THR A 1 111 ? 31.612 -6.505 0.502 1.00 51.22 111 THR A CA 1
ATOM 830 C C . THR A 1 111 ? 30.461 -5.531 0.793 1.00 51.22 111 THR A C 1
ATOM 832 O O . THR A 1 111 ? 30.575 -4.834 1.793 1.00 51.22 111 THR A O 1
ATOM 835 N N . ASN A 1 112 ? 29.339 -5.499 0.058 1.00 52.19 112 ASN A N 1
ATOM 836 C CA . ASN A 1 112 ? 28.287 -4.496 0.341 1.00 52.19 112 ASN A CA 1
ATOM 837 C C . ASN A 1 112 ? 27.109 -4.987 1.199 1.00 52.19 112 ASN A C 1
ATOM 839 O O . ASN A 1 112 ? 26.538 -4.204 1.949 1.00 52.19 112 ASN A O 1
ATOM 843 N N . TRP A 1 113 ? 26.785 -6.282 1.179 1.00 50.50 113 TRP A N 1
ATOM 844 C CA . TRP A 1 113 ? 25.635 -6.818 1.927 1.00 50.50 113 TRP A CA 1
ATOM 845 C C . TRP A 1 113 ? 25.763 -6.673 3.457 1.00 50.50 113 TRP A C 1
ATOM 847 O O . TRP A 1 113 ? 24.794 -6.378 4.149 1.00 50.50 113 TRP A O 1
ATOM 857 N N . LYS A 1 114 ? 26.989 -6.796 3.989 1.00 56.03 114 LYS A N 1
ATOM 858 C CA . LYS A 1 114 ? 27.315 -6.546 5.403 1.00 56.03 114 LYS A CA 1
ATOM 859 C C . LYS A 1 114 ? 27.164 -5.075 5.802 1.00 56.03 114 LYS A C 1
ATOM 861 O O . LYS A 1 114 ? 26.991 -4.797 6.983 1.00 56.03 114 LYS A O 1
ATOM 866 N N . SER A 1 115 ? 27.292 -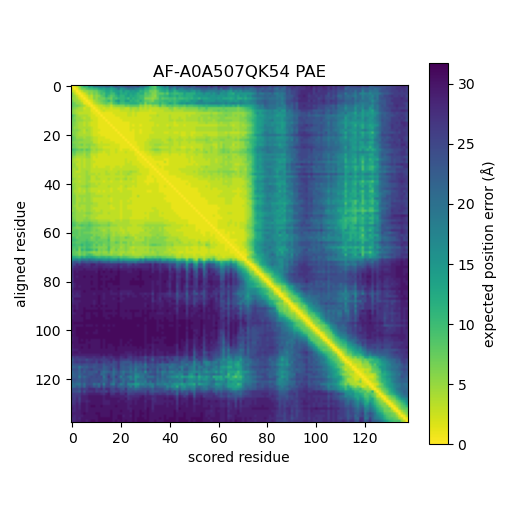4.158 4.843 1.00 59.94 115 SER A N 1
ATOM 867 C CA . SER A 1 115 ? 27.058 -2.731 5.068 1.00 59.94 115 SER A CA 1
ATOM 868 C C . SER A 1 115 ? 25.562 -2.445 5.095 1.00 59.94 115 SER A C 1
ATOM 870 O O . SER A 1 115 ? 25.108 -1.770 6.010 1.00 59.94 115 SER A O 1
ATOM 872 N N . GLY A 1 116 ? 24.801 -3.045 4.172 1.00 59.62 116 GLY A N 1
ATOM 873 C CA . GLY A 1 116 ? 23.347 -2.897 4.148 1.00 59.62 116 GLY A CA 1
ATOM 874 C C . GLY A 1 116 ? 22.685 -3.447 5.411 1.00 59.62 116 GLY A C 1
ATOM 875 O O . GLY A 1 116 ? 21.877 -2.787 6.043 1.00 59.62 116 GLY A O 1
ATOM 876 N N . MET A 1 117 ? 23.119 -4.611 5.904 1.00 60.41 117 MET A N 1
ATOM 877 C CA . MET A 1 117 ? 22.566 -5.180 7.142 1.00 60.41 117 MET A CA 1
ATOM 878 C C . MET A 1 117 ? 22.772 -4.281 8.380 1.00 60.41 117 MET A C 1
ATOM 880 O O . MET A 1 117 ? 21.911 -4.267 9.252 1.00 60.41 117 MET A O 1
ATOM 884 N N . ARG A 1 118 ? 23.860 -3.494 8.430 1.00 64.69 118 ARG A N 1
ATOM 885 C CA . ARG A 1 118 ? 24.100 -2.494 9.490 1.00 64.69 118 ARG A CA 1
ATOM 886 C C . ARG A 1 118 ? 23.175 -1.283 9.385 1.00 64.69 118 ARG A C 1
ATOM 888 O O . ARG A 1 118 ? 22.819 -0.716 10.405 1.00 64.69 118 ARG A O 1
ATOM 895 N N . GLU A 1 119 ? 22.767 -0.899 8.178 1.00 58.31 119 GLU A N 1
ATOM 896 C CA . GLU A 1 119 ? 21.848 0.230 7.977 1.00 58.31 119 GLU A CA 1
ATOM 897 C C . GLU A 1 119 ? 20.427 -0.109 8.472 1.00 58.31 119 GLU A C 1
ATOM 899 O O . GLU A 1 119 ? 19.739 0.731 9.051 1.00 58.31 119 GLU A O 1
ATOM 904 N N . TRP A 1 120 ? 20.019 -1.380 8.356 1.00 54.62 120 TRP A N 1
ATOM 905 C CA . TRP A 1 120 ? 18.747 -1.877 8.891 1.00 54.62 120 TRP A CA 1
ATOM 906 C C . TRP A 1 120 ? 18.767 -2.093 10.415 1.00 54.62 120 TRP A C 1
ATOM 908 O O . TRP A 1 120 ? 17.709 -2.070 11.047 1.00 54.62 120 TRP A O 1
ATOM 918 N N . GLU A 1 121 ? 19.944 -2.265 11.031 1.00 59.22 121 GLU A N 1
ATOM 919 C CA . GLU A 1 121 ? 20.091 -2.348 12.495 1.00 59.22 121 GLU A CA 1
ATOM 920 C C . GLU A 1 121 ? 19.691 -1.034 13.191 1.00 59.22 121 GLU A C 1
ATOM 922 O O . GLU A 1 121 ? 19.122 -1.090 14.286 1.00 59.22 121 GLU A O 1
ATOM 927 N N . ASP A 1 122 ? 19.907 0.117 12.541 1.00 59.81 122 ASP A N 1
ATOM 928 C CA . ASP A 1 122 ? 19.502 1.441 13.037 1.00 59.81 122 ASP A CA 1
ATOM 929 C C . ASP A 1 122 ? 17.984 1.671 12.910 1.00 59.81 122 ASP A C 1
ATOM 931 O O . ASP A 1 122 ? 17.367 2.255 13.801 1.00 59.81 122 ASP A O 1
ATOM 935 N N . VAL A 1 123 ? 17.354 1.154 11.846 1.00 57.16 123 VAL A N 1
ATOM 936 C CA . VAL A 1 123 ? 15.897 1.253 11.611 1.00 57.16 123 VAL A CA 1
ATOM 937 C C . VAL A 1 123 ? 15.100 0.388 12.593 1.00 57.16 123 VAL A C 1
ATOM 939 O O . VAL A 1 123 ? 14.060 0.814 13.095 1.00 57.16 123 VAL A O 1
ATOM 942 N N . PHE A 1 124 ? 15.586 -0.820 12.893 1.00 57.59 124 PHE A N 1
ATOM 943 C CA . PHE A 1 124 ? 14.920 -1.760 13.804 1.00 57.59 124 PHE A CA 1
ATOM 944 C C . PHE A 1 124 ? 15.481 -1.750 15.235 1.00 57.59 124 PHE A C 1
ATOM 946 O O . PHE A 1 124 ? 15.058 -2.557 16.064 1.00 57.59 124 PHE A O 1
ATOM 953 N N . GLY A 1 125 ? 16.414 -0.844 15.552 1.00 53.81 125 GLY A N 1
ATOM 954 C CA . GLY A 1 125 ? 16.935 -0.640 16.907 1.00 53.81 125 GLY A CA 1
ATOM 955 C C . GLY A 1 125 ? 17.609 -1.872 17.522 1.00 53.81 125 GLY A C 1
ATOM 956 O O . GLY A 1 125 ? 17.575 -2.052 18.739 1.00 53.81 125 GLY A O 1
ATOM 957 N N . LEU A 1 126 ? 18.211 -2.744 16.707 1.00 54.16 126 LEU A N 1
ATOM 958 C CA . LEU A 1 126 ? 18.785 -4.012 17.181 1.00 54.16 126 LEU A CA 1
ATOM 959 C C . LEU A 1 126 ? 20.120 -3.835 17.933 1.00 54.16 126 LEU A C 1
ATOM 961 O O . LEU A 1 126 ? 20.588 -4.767 18.594 1.00 54.16 126 LEU A O 1
ATOM 965 N N . SER A 1 127 ? 20.711 -2.636 17.929 1.00 50.03 127 SER A N 1
ATOM 966 C CA . SER A 1 127 ? 21.903 -2.303 18.724 1.00 50.03 127 SER A CA 1
ATOM 967 C C . SER A 1 127 ? 21.546 -1.985 20.184 1.00 50.03 127 SER A C 1
ATOM 969 O O . SER A 1 127 ? 21.689 -0.861 20.666 1.00 50.03 127 SER A O 1
ATOM 971 N N . GLY A 1 128 ? 21.079 -2.997 20.912 1.00 52.28 128 GLY A N 1
ATOM 972 C CA . GLY A 1 128 ? 20.585 -2.831 22.276 1.00 52.28 128 GLY A CA 1
ATOM 973 C C . GLY A 1 128 ? 20.950 -3.947 23.243 1.00 52.28 128 GLY A C 1
ATOM 974 O O . GLY A 1 128 ? 20.135 -4.226 24.109 1.00 52.28 128 GLY A O 1
ATOM 975 N N . SER A 1 129 ? 22.101 -4.633 23.137 1.00 51.69 129 SER A N 1
ATOM 976 C CA . SER A 1 129 ? 22.481 -5.604 24.190 1.00 51.69 129 SER A CA 1
ATOM 977 C C . SER A 1 129 ? 23.926 -6.134 24.192 1.00 51.69 129 SER A C 1
ATOM 979 O O . SER A 1 129 ? 24.122 -7.303 24.505 1.00 51.69 129 SER A O 1
ATOM 981 N N . GLN A 1 130 ? 24.984 -5.356 23.912 1.00 52.34 130 GLN A N 1
ATOM 982 C CA . GLN A 1 130 ? 26.333 -5.942 24.068 1.00 52.34 130 GLN A CA 1
ATOM 983 C C . GLN A 1 130 ? 27.494 -4.978 24.348 1.00 52.34 130 GLN A C 1
ATOM 985 O O . GLN A 1 130 ? 28.487 -4.999 23.640 1.00 52.34 130 GLN A O 1
ATOM 990 N N . GLN A 1 131 ? 27.440 -4.197 25.438 1.00 49.19 131 GLN A N 1
ATOM 991 C CA . GLN A 1 131 ? 28.670 -3.687 26.083 1.00 49.19 131 GLN A CA 1
ATOM 992 C C . GLN A 1 131 ? 28.440 -3.128 27.500 1.00 49.19 131 GLN A C 1
ATOM 994 O O . GLN A 1 131 ? 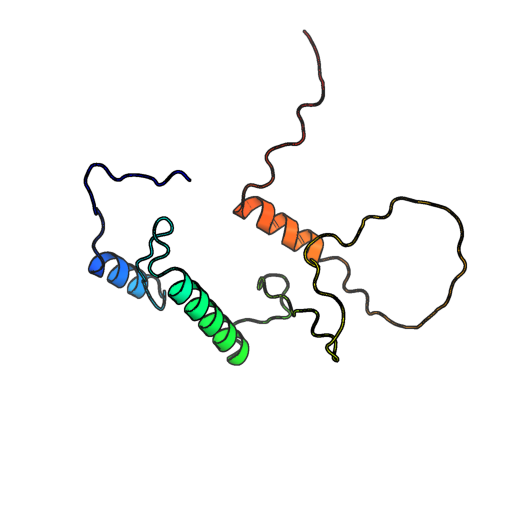28.769 -1.993 27.822 1.00 49.19 131 GLN A O 1
ATOM 999 N N . ARG A 1 132 ? 27.939 -3.964 28.417 1.00 43.91 132 ARG A N 1
ATOM 1000 C CA . ARG A 1 132 ? 28.275 -3.823 29.847 1.00 43.91 132 ARG A CA 1
ATOM 1001 C C . ARG A 1 132 ? 29.342 -4.850 30.203 1.00 43.91 132 ARG A C 1
ATOM 1003 O O . ARG A 1 132 ? 29.087 -5.838 30.879 1.00 43.91 132 ARG A O 1
ATOM 1010 N N . ARG A 1 133 ? 30.556 -4.620 29.701 1.00 46.31 133 ARG A N 1
ATOM 1011 C CA . ARG A 1 133 ? 31.768 -5.254 30.220 1.00 46.31 133 ARG A CA 1
ATOM 1012 C C . ARG A 1 133 ? 32.662 -4.175 30.817 1.00 46.31 133 ARG A C 1
ATOM 1014 O O . ARG A 1 133 ? 33.347 -3.464 30.102 1.00 46.31 133 ARG A O 1
ATOM 1021 N N . ASN A 1 134 ? 32.624 -4.135 32.145 1.00 47.81 134 ASN A N 1
ATOM 1022 C CA . ASN A 1 134 ? 33.785 -4.004 33.015 1.00 47.81 134 ASN A CA 1
ATOM 1023 C C . ASN A 1 134 ? 34.685 -2.762 32.846 1.00 47.81 134 ASN A C 1
ATOM 1025 O O . ASN A 1 134 ? 35.570 -2.747 31.997 1.00 47.81 134 ASN A O 1
ATOM 1029 N N . ARG A 1 135 ? 34.501 -1.783 33.742 1.00 43.53 135 ARG A N 1
ATOM 1030 C CA . ARG A 1 135 ? 35.490 -0.840 34.318 1.00 43.53 135 ARG A CA 1
ATOM 1031 C C . ARG A 1 135 ? 34.673 0.070 35.245 1.00 43.53 135 ARG A C 1
ATOM 1033 O O . ARG A 1 135 ? 33.733 0.690 34.777 1.00 43.53 135 ARG A O 1
ATOM 1040 N N . GLY A 1 136 ? 34.848 0.124 36.556 1.00 42.97 136 GLY A N 1
ATOM 1041 C CA . GLY A 1 136 ? 36.040 -0.028 37.382 1.00 42.97 136 GLY A CA 1
ATOM 1042 C C . GLY A 1 136 ? 36.009 1.171 38.336 1.00 42.97 136 GLY A C 1
ATOM 1043 O O . GLY A 1 136 ? 35.795 2.287 37.878 1.00 42.97 136 GLY A O 1
ATOM 1044 N N . CYS A 1 137 ? 36.107 0.911 39.638 1.00 41.25 137 CYS A N 1
ATOM 1045 C CA . CYS A 1 137 ? 36.022 1.880 40.729 1.00 41.25 137 CYS A CA 1
ATOM 1046 C C . CYS A 1 137 ? 36.928 3.111 40.555 1.00 41.25 137 CYS A C 1
ATOM 1048 O O . CYS A 1 137 ? 38.050 2.965 40.068 1.00 41.25 137 CYS A O 1
ATOM 1050 N N . CYS A 1 138 ? 36.440 4.267 41.019 1.00 43.22 138 CYS A N 1
ATOM 1051 C CA . CYS A 1 138 ? 37.051 5.226 41.959 1.00 43.22 138 CYS A CA 1
ATOM 1052 C C . CYS A 1 138 ? 36.247 6.531 41.927 1.00 43.22 138 CYS A C 1
ATOM 1054 O O . CYS A 1 138 ? 35.960 7.011 40.808 1.00 43.22 138 CYS A O 1
#

pLDDT: mean 70.83, std 22.38, range [35.88, 97.06]

Radius of gyration: 23.06 Å; Cα contacts (8 Å, |Δi|>4): 46; chains: 1; bounding box: 55×47×57 Å

Foldseek 3Di:
DDDDDDPVPDPDDPVNQQVVCVVVVNPDDDDADPPVGPCVVVVVVVVVVVLVVCVVVVVADLPPLVRPHDDDPPDPDDDDDDDDPDDDPDPDPDDDDDDDDDDDDDPPPPDRVVVSVVVVCVVVVVPDDDDPDDDDDD

Solvent-accessible surface area (backbone atoms only — not comparable to full-atom values): 9841 Å² total; per-residue (Å²): 139,86,79,89,81,61,93,83,54,83,88,74,55,73,65,58,50,39,53,49,23,59,76,69,73,40,95,73,68,81,78,66,35,90,88,81,51,45,49,47,67,59,51,54,56,52,51,53,51,51,54,50,50,33,40,77,71,63,78,41,54,68,83,42,82,86,62,80,54,76,84,72,92,74,67,95,66,86,89,84,80,95,69,88,89,74,89,76,87,77,86,77,78,84,83,85,89,82,85,89,81,91,79,87,80,80,85,79,80,82,72,55,68,73,54,47,57,54,59,51,32,68,77,69,58,67,87,70,85,88,80,92,73,89,85,78,93,133

Mean predicted aligned error: 17.26 Å

Organism: Monascus purpureus (NCBI:txid5098)

Secondary structure (DSSP, 8-state):
------TT---S-HHHHHHHHHHTT-S------TTT-TTHHHHHHHHHHHHHHHHHTTSS-TT-TTS--------S------S---S-----------------------SSHHHHHHHHHHHTT---SS--------